Protein AF-A0A5E4SPS4-F1 (afdb_monomer)

Sequence (69 aa):
MPLGNCANVTRSLSDKLDRPLTALESAHVHAHLLMCAGCRAYAAQITTLRAISRRVAGYADVAATSLDN

Radius of gyration: 16.46 Å; Cα contacts (8 Å, |Δi|>4): 21; chains: 1; bounding box: 28×54×16 Å

Foldseek 3Di:
DPQDDLVVLVVVLVVCVVDPDDPVNVVSSVVVVVVDVVSVVVSVVVVVVVVVVVVVVVVVVVVVVPVPD

Secondary structure (DSSP, 8-state):
--S--HHHHHHHHHHHHHS---HHHHHHHHHHHHH-HHHHHHHHHHHHHHHHHHHHHHHHHHHHTSS--

Solvent-accessible surface area (backbone atoms only — not comparable to full-atom values): 4130 Å² total; per-residue (Å²): 133,91,79,70,60,69,68,57,48,54,47,52,52,52,46,44,73,80,40,86,61,54,75,67,58,51,50,56,48,50,57,44,36,74,76,29,68,67,59,41,53,49,55,54,49,56,52,50,52,50,54,49,50,52,54,51,50,68,43,44,63,63,56,66,70,68,80,78,128

pLDDT: mean 72.67, std 12.61, range [47.31, 88.5]

Organism: NCBI:txid2508289

Mean predicted aligned error: 10.48 Å

Structure (mmCIF, N/CA/C/O backbone):
data_AF-A0A5E4SPS4-F1
#
_entry.id   AF-A0A5E4SPS4-F1
#
loop_
_atom_site.group_PDB
_atom_site.id
_atom_site.type_symbol
_atom_site.label_atom_id
_atom_site.label_alt_id
_atom_site.label_comp_id
_atom_site.label_asym_id
_atom_site.label_entity_id
_atom_site.label_seq_id
_atom_site.pdbx_PDB_ins_code
_atom_site.Cartn_x
_atom_site.Cartn_y
_atom_site.Cartn_z
_atom_site.occupancy
_atom_site.B_iso_or_equiv
_atom_site.auth_seq_id
_atom_site.auth_comp_id
_atom_site.auth_asym_id
_atom_site.auth_atom_id
_atom_site.pdbx_PDB_model_num
ATOM 1 N N . MET A 1 1 ? 13.900 15.681 9.319 1.00 47.31 1 MET A N 1
ATOM 2 C CA . MET A 1 1 ? 13.643 14.395 8.632 1.00 47.31 1 MET A CA 1
ATOM 3 C C . MET A 1 1 ? 12.195 14.399 8.169 1.00 47.31 1 MET A C 1
ATOM 5 O O . MET A 1 1 ? 11.318 14.231 9.010 1.00 47.31 1 MET A O 1
ATOM 9 N N . PRO A 1 2 ? 11.909 14.735 6.903 1.00 47.56 2 PRO A N 1
ATOM 10 C CA . PRO A 1 2 ? 10.540 14.988 6.490 1.00 47.56 2 PRO A CA 1
ATOM 11 C C . PRO A 1 2 ? 9.790 13.657 6.304 1.00 47.56 2 PRO A C 1
ATOM 13 O O . PRO A 1 2 ? 10.207 12.809 5.527 1.00 47.56 2 PRO A O 1
ATOM 16 N N . LEU A 1 3 ? 8.680 13.508 7.033 1.00 54.44 3 LEU A N 1
ATOM 17 C CA . LEU A 1 3 ? 7.540 12.627 6.732 1.00 54.44 3 LEU A CA 1
ATOM 18 C C . LEU A 1 3 ? 7.754 11.101 6.802 1.00 54.44 3 LEU A C 1
ATOM 20 O O . LEU A 1 3 ? 7.414 10.362 5.877 1.00 54.44 3 LEU A O 1
ATOM 24 N N . GLY A 1 4 ? 8.182 10.627 7.975 1.00 58.81 4 GLY A N 1
ATOM 25 C CA . GLY A 1 4 ? 7.991 9.236 8.388 1.00 58.81 4 GLY A CA 1
ATOM 26 C C . GLY A 1 4 ? 9.041 8.270 7.842 1.00 58.81 4 GLY A C 1
ATOM 27 O O . GLY A 1 4 ? 9.342 8.221 6.656 1.00 58.81 4 GLY A O 1
ATOM 28 N N . ASN A 1 5 ? 9.603 7.470 8.743 1.00 71.06 5 ASN A N 1
ATOM 29 C CA . ASN A 1 5 ? 10.430 6.321 8.396 1.00 71.06 5 ASN A CA 1
ATOM 30 C C . ASN A 1 5 ? 9.645 5.410 7.429 1.00 71.06 5 ASN A C 1
ATOM 32 O O . ASN A 1 5 ? 8.481 5.111 7.699 1.00 71.06 5 ASN A O 1
ATOM 36 N N . CYS A 1 6 ? 10.280 4.945 6.349 1.00 76.94 6 CYS A N 1
ATOM 37 C CA . CYS A 1 6 ? 9.726 3.960 5.415 1.00 76.94 6 CYS A CA 1
ATOM 38 C C . CYS A 1 6 ? 9.034 2.787 6.135 1.00 76.94 6 CYS A C 1
ATOM 40 O O . CYS A 1 6 ? 7.993 2.332 5.677 1.00 76.94 6 CYS A O 1
ATOM 42 N N . ALA A 1 7 ? 9.552 2.359 7.293 1.00 78.62 7 ALA A N 1
ATOM 43 C CA . ALA A 1 7 ? 8.972 1.325 8.150 1.00 78.62 7 ALA A CA 1
ATOM 44 C C . ALA A 1 7 ? 7.574 1.672 8.688 1.00 78.62 7 ALA A C 1
ATOM 46 O O . ALA A 1 7 ? 6.732 0.793 8.833 1.00 78.62 7 ALA A O 1
ATOM 47 N N . ASN A 1 8 ? 7.304 2.944 8.987 1.00 80.88 8 ASN A N 1
ATOM 48 C CA . ASN A 1 8 ? 5.983 3.368 9.447 1.00 80.88 8 ASN A CA 1
ATOM 49 C C . ASN A 1 8 ? 4.973 3.318 8.291 1.00 80.88 8 ASN A C 1
ATOM 51 O O . ASN A 1 8 ? 3.839 2.892 8.471 1.00 80.88 8 ASN A O 1
ATOM 55 N N . VAL A 1 9 ? 5.414 3.684 7.084 1.00 80.94 9 VAL A N 1
ATOM 56 C CA . VAL A 1 9 ? 4.580 3.670 5.875 1.00 80.94 9 VAL A CA 1
ATOM 57 C C . VAL A 1 9 ? 4.306 2.250 5.403 1.00 80.94 9 VAL A C 1
ATOM 59 O O . VAL A 1 9 ? 3.163 1.940 5.081 1.00 80.94 9 VAL A O 1
ATOM 62 N N . THR A 1 10 ? 5.310 1.369 5.397 1.00 79.88 10 THR A N 1
ATOM 63 C CA . THR A 1 10 ? 5.103 -0.054 5.097 1.00 79.88 10 THR A CA 1
ATOM 64 C C . THR A 1 10 ? 4.196 -0.711 6.130 1.00 79.88 10 THR A C 1
ATOM 66 O O . THR A 1 10 ? 3.347 -1.509 5.746 1.00 79.88 10 THR A O 1
ATOM 69 N N . ARG A 1 11 ? 4.289 -0.325 7.410 1.00 81.69 11 ARG A N 1
ATOM 70 C CA . ARG A 1 11 ? 3.373 -0.808 8.450 1.00 81.69 11 ARG A CA 1
ATOM 71 C C . ARG A 1 11 ? 1.937 -0.339 8.233 1.00 81.69 11 ARG A C 1
ATOM 73 O O . ARG A 1 11 ? 1.049 -1.180 8.210 1.00 81.69 11 ARG A O 1
ATOM 80 N N . SER A 1 12 ? 1.712 0.948 7.961 1.00 80.06 12 SER A N 1
ATOM 81 C CA . SER A 1 12 ? 0.378 1.438 7.588 1.00 80.06 12 SER A CA 1
ATOM 82 C C . SER A 1 12 ? -0.146 0.753 6.327 1.00 80.06 12 SER A C 1
ATOM 84 O O . SER A 1 12 ? -1.338 0.497 6.226 1.00 80.06 12 SER A O 1
ATOM 86 N N . LEU A 1 13 ? 0.726 0.431 5.365 1.00 75.69 13 LEU A N 1
ATO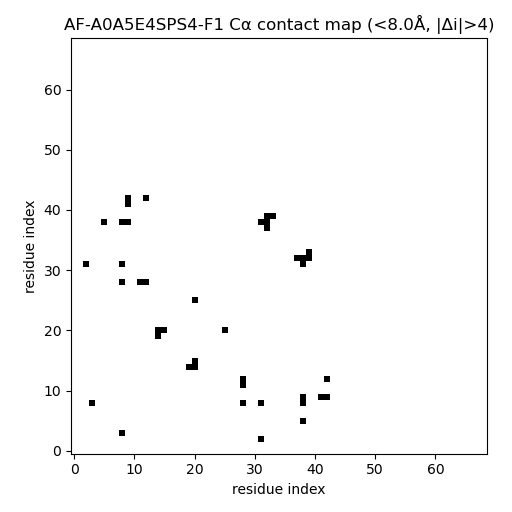M 87 C CA . LEU A 1 13 ? 0.351 -0.296 4.154 1.00 75.69 13 LEU A CA 1
ATOM 88 C C . LEU A 1 13 ? -0.123 -1.725 4.462 1.00 75.69 13 LEU A C 1
ATOM 90 O O . LEU A 1 13 ? -1.109 -2.164 3.875 1.00 75.69 13 LEU A O 1
ATOM 94 N N . SER A 1 14 ? 0.541 -2.420 5.389 1.00 75.69 14 SER A N 1
ATOM 95 C CA . SER A 1 14 ? 0.087 -3.706 5.934 1.00 75.69 14 SER A CA 1
ATOM 96 C C . SER A 1 14 ? -1.242 -3.566 6.671 1.00 75.69 14 SER A C 1
ATOM 98 O O . SER A 1 14 ? -2.162 -4.333 6.406 1.00 75.69 14 SER A O 1
ATOM 100 N N . ASP A 1 15 ? -1.402 -2.522 7.486 1.00 79.81 15 ASP A N 1
ATOM 101 C CA . ASP A 1 15 ? -2.667 -2.254 8.175 1.00 79.81 15 ASP A CA 1
ATOM 102 C C . ASP A 1 15 ? -3.815 -2.001 7.176 1.00 79.81 15 ASP A C 1
ATOM 104 O O . ASP A 1 15 ? -4.923 -2.466 7.425 1.00 79.81 15 ASP A O 1
ATOM 108 N N . LYS A 1 16 ? -3.564 -1.380 6.001 1.00 71.94 16 LYS A N 1
ATOM 109 C CA . LYS A 1 16 ? -4.577 -1.223 4.918 1.00 71.94 16 LYS A CA 1
ATOM 110 C C . LYS A 1 16 ? -5.087 -2.549 4.392 1.00 71.94 16 LYS A C 1
ATOM 112 O O . LYS A 1 16 ? -6.180 -2.609 3.831 1.00 71.94 16 LYS A O 1
ATOM 117 N N . LEU A 1 17 ? -4.233 -3.565 4.435 1.00 68.31 17 LEU A N 1
ATOM 118 C CA . LEU A 1 17 ? -4.518 -4.871 3.866 1.00 68.31 17 LEU A CA 1
ATOM 119 C C . LEU A 1 17 ? -5.389 -5.699 4.816 1.00 68.31 17 LEU A C 1
ATOM 121 O O . LEU A 1 17 ? -6.183 -6.499 4.323 1.00 68.31 17 LEU A O 1
ATOM 125 N N . ASP A 1 18 ? -5.291 -5.480 6.128 1.00 70.44 18 ASP A N 1
ATOM 126 C CA . ASP A 1 18 ? -6.121 -6.158 7.135 1.00 70.44 18 ASP A CA 1
ATOM 127 C C . ASP A 1 18 ? -7.351 -5.344 7.560 1.00 70.44 18 ASP A C 1
ATOM 129 O O . ASP A 1 18 ? -8.392 -5.917 7.884 1.00 70.44 18 ASP A O 1
ATOM 133 N N . ARG A 1 19 ? -7.284 -4.010 7.501 1.00 66.31 19 ARG A N 1
ATOM 134 C CA . ARG A 1 19 ? -8.385 -3.107 7.850 1.00 66.31 19 ARG A CA 1
ATOM 135 C C . ARG A 1 19 ? -8.488 -1.974 6.823 1.00 66.31 19 ARG A C 1
ATOM 137 O O . ARG A 1 19 ? -7.466 -1.414 6.434 1.00 66.31 19 ARG A O 1
ATOM 144 N N . PRO A 1 20 ? -9.692 -1.570 6.376 1.00 59.88 20 PRO A N 1
ATOM 145 C CA . PRO A 1 20 ? -9.812 -0.404 5.509 1.00 59.88 20 PRO A CA 1
ATOM 146 C C . PRO A 1 20 ? -9.293 0.836 6.250 1.00 59.88 20 PRO A C 1
ATOM 148 O O . PRO A 1 20 ? -9.867 1.249 7.258 1.00 59.88 20 PRO A O 1
ATOM 151 N N . LEU A 1 21 ? -8.190 1.411 5.763 1.00 60.84 21 LEU A N 1
ATOM 152 C CA . LEU A 1 21 ? -7.669 2.675 6.289 1.00 60.84 21 LEU A CA 1
ATOM 153 C C .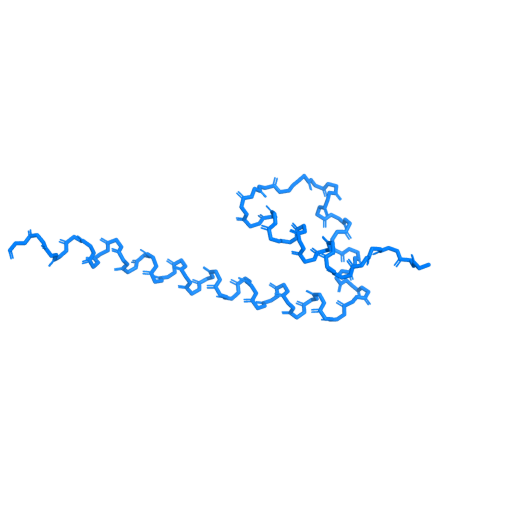 LEU A 1 21 ? -8.662 3.800 6.029 1.00 60.84 21 LEU A C 1
ATOM 155 O O . LEU A 1 21 ? -9.320 3.843 4.985 1.00 60.84 21 LEU A O 1
ATOM 159 N N . THR A 1 22 ? -8.686 4.769 6.936 1.00 64.69 22 THR A N 1
ATOM 160 C CA . THR A 1 22 ? -9.450 5.996 6.728 1.00 64.69 22 THR A CA 1
ATOM 161 C C . THR A 1 22 ? -8.892 6.789 5.535 1.00 64.69 22 THR A C 1
ATOM 163 O O . THR A 1 22 ? -7.720 6.664 5.154 1.00 64.69 22 THR A O 1
ATOM 166 N N . ALA A 1 23 ? -9.731 7.615 4.898 1.00 69.88 23 ALA A N 1
ATOM 167 C CA . ALA A 1 23 ? -9.342 8.393 3.714 1.00 69.88 23 ALA A CA 1
ATOM 168 C C . ALA A 1 23 ? -8.113 9.293 3.968 1.00 69.88 23 ALA A C 1
ATOM 170 O O . ALA A 1 23 ? -7.283 9.484 3.077 1.00 69.88 23 ALA A O 1
ATOM 171 N N . LEU A 1 24 ? -7.960 9.777 5.204 1.00 68.75 24 LEU A N 1
ATOM 172 C CA . LEU A 1 24 ? -6.857 10.634 5.630 1.00 68.75 24 LEU A CA 1
ATOM 173 C C . LEU A 1 24 ? -5.513 9.884 5.664 1.00 68.75 24 LEU A C 1
ATOM 175 O O . LEU A 1 24 ? -4.511 10.369 5.140 1.00 68.75 24 LEU A O 1
ATOM 179 N N . GLU A 1 25 ? -5.492 8.666 6.208 1.00 72.06 25 GLU A N 1
ATOM 180 C CA . GLU A 1 25 ? -4.279 7.840 6.258 1.00 72.06 25 GLU A CA 1
ATOM 181 C C . GLU A 1 25 ? -3.868 7.367 4.857 1.00 72.06 25 GLU A C 1
ATOM 183 O O . GLU A 1 25 ? -2.682 7.306 4.529 1.00 72.06 25 GLU A O 1
ATOM 188 N N . SER A 1 26 ? -4.848 7.105 3.982 1.00 72.38 26 SER A N 1
ATOM 189 C CA . SER A 1 26 ? -4.585 6.805 2.571 1.00 72.38 26 SER A CA 1
ATOM 190 C C . SER A 1 26 ? -3.854 7.936 1.852 1.00 72.38 26 SER A C 1
ATOM 192 O O . SER A 1 26 ? -2.935 7.647 1.086 1.00 72.38 26 SER A O 1
ATOM 194 N N . ALA A 1 27 ? -4.241 9.192 2.091 1.00 74.00 27 ALA A N 1
ATOM 195 C CA . ALA A 1 27 ? -3.608 10.355 1.474 1.00 74.00 27 ALA A CA 1
ATOM 196 C C . ALA A 1 27 ? -2.156 10.533 1.949 1.00 74.00 27 ALA A C 1
ATOM 198 O O . ALA A 1 27 ? -1.265 10.765 1.131 1.00 74.00 27 ALA A O 1
ATOM 199 N N . HIS A 1 28 ? -1.898 10.339 3.246 1.00 77.88 28 HIS A N 1
ATOM 200 C CA . HIS A 1 28 ? -0.550 10.438 3.811 1.00 77.88 28 HIS A CA 1
ATOM 201 C C . HIS A 1 28 ? 0.398 9.366 3.247 1.00 77.88 28 HIS A C 1
ATOM 203 O O . HIS A 1 28 ? 1.516 9.674 2.830 1.00 77.88 28 HIS A O 1
ATOM 209 N N . VAL A 1 29 ? -0.074 8.119 3.144 1.00 77.38 29 VAL A N 1
ATOM 210 C CA .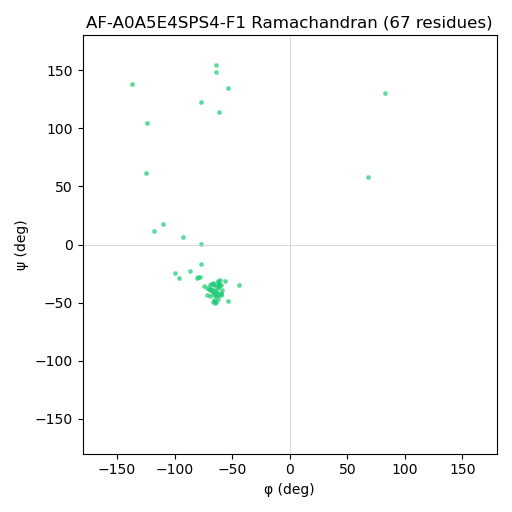 VAL A 1 29 ? 0.687 7.025 2.521 1.00 77.38 29 VAL A CA 1
ATOM 211 C C . VAL A 1 29 ? 0.951 7.312 1.038 1.00 77.38 29 VAL A C 1
ATOM 213 O O . VAL A 1 29 ? 2.070 7.105 0.570 1.00 77.38 29 VAL A O 1
ATOM 216 N N . HIS A 1 30 ? -0.032 7.843 0.299 1.00 78.62 30 HIS A N 1
ATOM 217 C CA . HIS A 1 30 ? 0.142 8.210 -1.113 1.00 78.62 30 HIS A CA 1
ATOM 218 C C . HIS A 1 30 ? 1.199 9.301 -1.313 1.00 78.62 30 HIS A C 1
ATOM 220 O O . HIS A 1 30 ? 2.043 9.175 -2.199 1.00 78.62 30 HIS A O 1
ATOM 226 N N . ALA A 1 31 ? 1.197 10.336 -0.469 1.00 80.69 31 ALA A N 1
ATOM 227 C CA . ALA A 1 31 ? 2.196 11.400 -0.521 1.00 80.69 31 ALA A CA 1
ATOM 228 C C . ALA A 1 31 ? 3.621 10.852 -0.324 1.00 80.69 31 ALA A C 1
ATOM 230 O O . ALA A 1 31 ? 4.537 11.214 -1.063 1.00 80.69 31 ALA A O 1
ATOM 231 N N . HIS A 1 32 ? 3.807 9.915 0.612 1.00 83.19 32 HIS A N 1
ATOM 232 C CA . HIS A 1 32 ? 5.106 9.279 0.823 1.00 83.19 32 HIS A CA 1
ATOM 233 C C . HIS A 1 32 ? 5.502 8.343 -0.333 1.00 83.19 32 HIS A C 1
ATOM 235 O O . HIS A 1 32 ? 6.660 8.325 -0.737 1.00 83.19 32 HIS A O 1
ATOM 241 N N . LEU A 1 33 ? 4.562 7.595 -0.919 1.00 80.31 33 LEU A N 1
ATOM 242 C CA . LEU A 1 33 ? 4.809 6.733 -2.089 1.00 80.31 33 LEU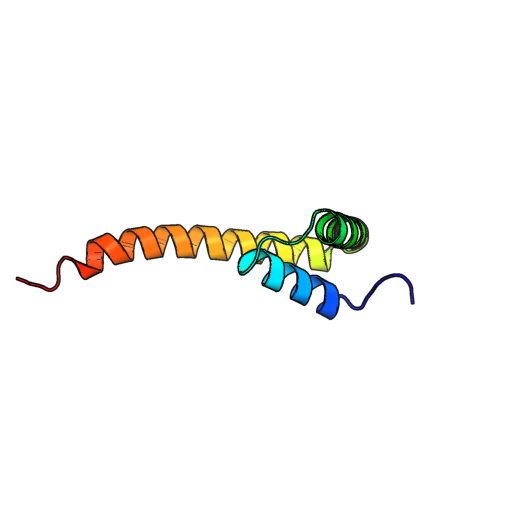 A CA 1
ATOM 243 C C . LEU A 1 33 ? 5.261 7.520 -3.333 1.00 80.31 33 LEU A C 1
ATOM 245 O O . LEU A 1 33 ? 6.042 7.010 -4.142 1.00 80.31 33 LEU A O 1
ATOM 249 N N . LEU A 1 34 ? 4.788 8.761 -3.486 1.00 79.19 34 LEU A N 1
ATOM 250 C CA . LEU A 1 34 ? 5.231 9.670 -4.548 1.00 79.19 34 LEU A CA 1
ATOM 251 C C . LEU A 1 34 ? 6.677 10.141 -4.330 1.00 79.19 34 LEU A C 1
ATOM 253 O O . LEU A 1 34 ? 7.427 10.272 -5.293 1.00 79.19 34 LEU A O 1
ATOM 257 N N . MET A 1 35 ? 7.082 10.329 -3.072 1.00 82.06 35 MET A N 1
ATOM 258 C CA . MET A 1 35 ? 8.425 10.777 -2.679 1.00 82.06 35 MET A CA 1
ATOM 259 C C . MET A 1 35 ? 9.436 9.624 -2.534 1.00 82.06 35 MET A C 1
ATOM 261 O O . MET A 1 35 ? 10.640 9.841 -2.644 1.00 82.06 35 MET A O 1
ATOM 265 N N . CYS A 1 36 ? 8.968 8.391 -2.309 1.00 86.38 36 CYS A N 1
ATOM 266 C CA . CYS A 1 36 ? 9.802 7.223 -2.035 1.00 86.38 36 CYS A CA 1
ATOM 267 C C . CYS A 1 36 ? 9.526 6.078 -3.021 1.00 86.38 36 CYS A C 1
ATOM 269 O O . CYS A 1 36 ? 8.551 5.329 -2.906 1.00 86.38 36 CYS A O 1
ATOM 271 N N . ALA A 1 37 ? 10.452 5.888 -3.966 1.00 82.50 37 ALA A N 1
ATOM 272 C CA . ALA A 1 37 ? 10.389 4.797 -4.938 1.00 82.50 37 ALA A CA 1
ATOM 273 C C . ALA A 1 37 ? 10.441 3.400 -4.288 1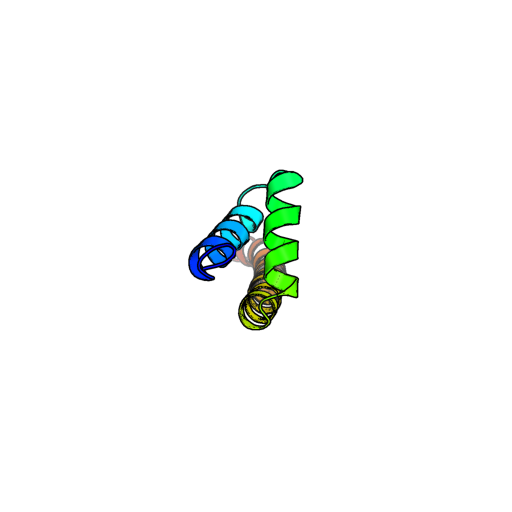.00 82.50 37 ALA A C 1
ATOM 275 O O . ALA A 1 37 ? 9.804 2.475 -4.791 1.00 82.50 37 ALA A O 1
ATOM 276 N N . GLY A 1 38 ? 11.139 3.251 -3.155 1.00 84.31 38 GLY A N 1
ATOM 277 C CA . GLY A 1 38 ? 11.226 1.984 -2.421 1.00 84.31 38 GLY A CA 1
ATOM 278 C C . GLY A 1 38 ? 9.876 1.546 -1.851 1.00 84.31 38 GLY A C 1
ATOM 279 O O . GLY A 1 38 ? 9.431 0.425 -2.094 1.00 84.31 38 GLY A O 1
ATOM 280 N N . CYS A 1 39 ? 9.169 2.459 -1.180 1.00 83.88 39 CYS A N 1
ATOM 281 C CA . CYS A 1 39 ? 7.818 2.199 -0.677 1.00 83.88 39 CYS A CA 1
ATOM 282 C C . CYS A 1 39 ? 6.842 1.882 -1.823 1.00 83.88 39 CYS A C 1
ATOM 284 O O . CYS A 1 39 ? 5.974 1.022 -1.671 1.00 83.88 39 CYS A O 1
ATOM 286 N N . ARG A 1 40 ? 7.006 2.521 -2.992 1.00 84.06 40 ARG A N 1
ATOM 287 C CA . ARG A 1 40 ? 6.183 2.251 -4.184 1.00 84.06 40 ARG A CA 1
ATOM 288 C C . ARG A 1 40 ? 6.401 0.845 -4.736 1.00 84.06 40 ARG A C 1
ATOM 290 O O . ARG A 1 40 ? 5.427 0.159 -5.041 1.00 84.06 40 ARG A O 1
ATOM 297 N N . ALA A 1 41 ? 7.653 0.399 -4.821 1.00 87.31 41 ALA A N 1
ATOM 298 C CA . ALA A 1 41 ? 7.976 -0.964 -5.232 1.00 87.31 41 ALA A CA 1
ATOM 299 C C . ALA A 1 41 ? 7.415 -1.998 -4.243 1.00 87.31 41 ALA A C 1
ATOM 301 O O . ALA A 1 41 ? 6.796 -2.975 -4.660 1.00 87.31 41 ALA A O 1
ATOM 302 N N . TYR A 1 42 ? 7.550 -1.747 -2.938 1.00 85.56 42 TYR A N 1
ATOM 303 C CA . TYR A 1 42 ? 6.981 -2.608 -1.900 1.00 85.56 42 TYR A CA 1
ATOM 304 C C . TYR A 1 42 ? 5.452 -2.724 -2.010 1.00 85.56 42 TYR A C 1
ATOM 306 O O . TYR A 1 42 ? 4.906 -3.826 -1.949 1.00 85.56 42 TYR A O 1
ATOM 314 N N . ALA A 1 43 ? 4.755 -1.609 -2.257 1.00 83.19 43 ALA A N 1
ATOM 315 C CA . ALA A 1 43 ? 3.305 -1.610 -2.430 1.00 83.19 43 ALA A CA 1
ATOM 316 C C . ALA A 1 43 ? 2.843 -2.443 -3.638 1.00 83.19 43 ALA A C 1
ATOM 318 O O . ALA A 1 43 ? 1.835 -3.152 -3.563 1.00 83.19 43 ALA A O 1
ATOM 319 N N . ALA A 1 44 ? 3.602 -2.421 -4.734 1.00 86.06 44 ALA A N 1
ATOM 320 C CA . ALA A 1 44 ? 3.344 -3.281 -5.885 1.00 86.06 44 ALA A CA 1
ATOM 321 C C . ALA A 1 44 ? 3.612 -4.767 -5.572 1.00 86.06 44 ALA A C 1
ATOM 323 O O . ALA A 1 44 ? 2.845 -5.640 -5.982 1.00 86.06 44 ALA A O 1
ATOM 324 N N . GLN A 1 45 ? 4.662 -5.074 -4.802 1.00 88.50 45 GLN A N 1
ATOM 325 C CA . GLN A 1 45 ? 4.985 -6.454 -4.423 1.00 88.50 45 GLN A CA 1
ATOM 326 C C . GLN A 1 45 ? 3.903 -7.066 -3.531 1.00 88.50 45 GLN A C 1
ATOM 328 O O . GLN A 1 45 ? 3.386 -8.136 -3.845 1.00 88.50 45 GLN A O 1
ATOM 333 N N . ILE A 1 46 ? 3.500 -6.380 -2.457 1.00 86.00 46 ILE A N 1
A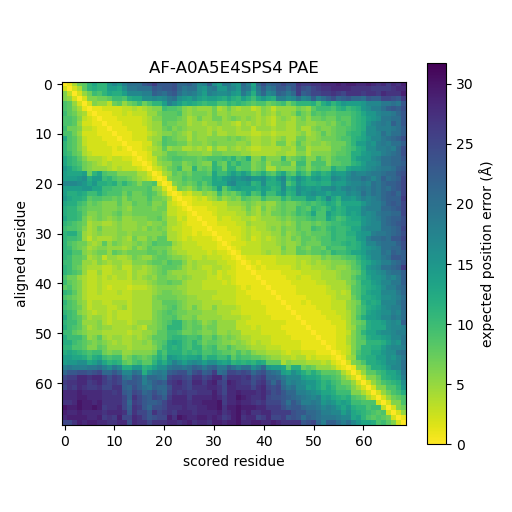TOM 334 C CA . ILE A 1 46 ? 2.522 -6.925 -1.505 1.00 86.00 46 ILE A CA 1
ATOM 335 C C . ILE A 1 46 ? 1.129 -7.101 -2.133 1.00 86.00 46 ILE A C 1
ATOM 337 O O . ILE A 1 46 ? 0.426 -8.068 -1.836 1.00 86.00 46 ILE A O 1
ATOM 341 N N . THR A 1 47 ? 0.739 -6.219 -3.060 1.00 84.50 47 THR A N 1
ATOM 342 C CA . THR A 1 47 ? -0.522 -6.356 -3.809 1.00 84.50 47 THR A CA 1
ATOM 343 C C . THR A 1 47 ? -0.480 -7.531 -4.781 1.00 84.50 47 THR A C 1
ATOM 345 O O . THR A 1 47 ? -1.464 -8.270 -4.871 1.00 84.50 47 THR A O 1
ATOM 348 N N . THR A 1 48 ? 0.661 -7.755 -5.440 1.00 87.88 48 THR A N 1
ATOM 349 C CA . THR A 1 48 ? 0.890 -8.919 -6.309 1.00 87.88 48 THR A CA 1
ATOM 350 C C . THR A 1 48 ? 0.845 -10.217 -5.512 1.00 87.88 48 THR A C 1
ATOM 352 O O . THR A 1 48 ? 0.085 -11.117 -5.871 1.00 87.88 48 THR A O 1
ATOM 355 N N . LEU A 1 49 ? 1.568 -10.293 -4.386 1.00 86.31 49 LEU A N 1
ATOM 356 C CA . LEU A 1 49 ? 1.507 -11.441 -3.479 1.00 86.31 49 LEU A CA 1
ATOM 357 C C . LEU A 1 49 ? 0.064 -11.725 -3.063 1.00 86.31 49 LEU A C 1
ATOM 359 O O . LEU A 1 49 ? -0.396 -12.850 -3.206 1.00 86.31 49 LEU A O 1
ATOM 363 N N . ARG A 1 50 ? -0.694 -10.709 -2.639 1.00 80.81 50 ARG A N 1
ATOM 364 C CA . ARG A 1 50 ? -2.083 -10.906 -2.203 1.00 80.81 50 ARG A CA 1
ATOM 365 C C . ARG A 1 50 ? -3.010 -11.326 -3.344 1.00 80.81 50 ARG A C 1
ATOM 367 O O . ARG A 1 50 ? -3.952 -12.076 -3.110 1.00 80.81 50 ARG A O 1
ATOM 374 N N . ALA A 1 51 ? -2.777 -10.858 -4.569 1.00 83.12 51 ALA A N 1
ATOM 375 C CA . ALA A 1 51 ? -3.532 -11.314 -5.734 1.00 83.12 51 ALA A CA 1
ATOM 376 C C . ALA A 1 51 ? -3.285 -12.803 -6.011 1.00 83.12 51 ALA A C 1
ATOM 378 O O . ALA A 1 51 ? -4.238 -13.532 -6.283 1.00 83.12 51 ALA A O 1
ATOM 379 N N . ILE A 1 52 ? -2.037 -13.258 -5.879 1.00 87.06 52 ILE A N 1
ATOM 380 C CA . ILE A 1 52 ? -1.676 -14.675 -5.985 1.00 87.06 52 ILE A CA 1
ATOM 381 C C . ILE A 1 52 ? -2.291 -15.463 -4.823 1.00 87.06 52 ILE A C 1
ATOM 383 O O . ILE A 1 52 ? -2.979 -16.444 -5.074 1.00 87.06 52 ILE A O 1
ATOM 387 N N . SER A 1 53 ? -2.144 -15.010 -3.574 1.00 84.31 53 SER A N 1
ATOM 388 C CA . SER A 1 53 ? -2.725 -15.674 -2.401 1.00 84.31 53 SER A CA 1
ATOM 389 C C . SER A 1 53 ? -4.242 -15.791 -2.489 1.00 84.31 53 SER A C 1
ATO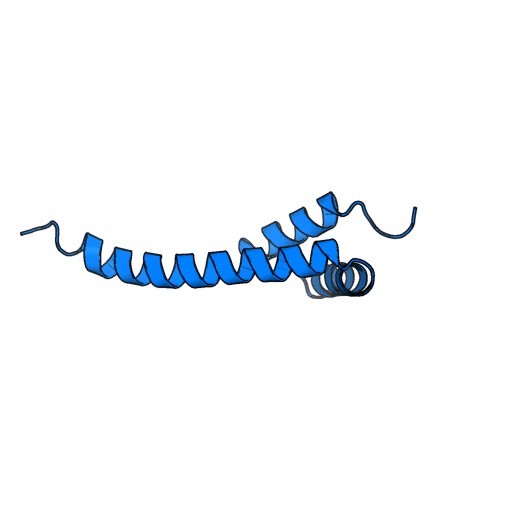M 391 O O . SER A 1 53 ? -4.770 -16.829 -2.129 1.00 84.31 53 SER A O 1
ATOM 393 N N . ARG A 1 54 ? -4.957 -14.779 -3.002 1.00 79.94 54 ARG A N 1
ATOM 394 C CA . ARG A 1 54 ? -6.409 -14.877 -3.239 1.00 79.94 54 ARG A CA 1
ATOM 395 C C . ARG A 1 54 ? -6.753 -15.886 -4.328 1.00 79.94 54 ARG A C 1
ATOM 397 O O . ARG A 1 54 ? -7.723 -16.612 -4.173 1.00 79.94 54 ARG A O 1
ATOM 404 N N . ARG A 1 55 ? -5.968 -15.943 -5.411 1.00 80.38 55 ARG A N 1
ATOM 405 C CA . ARG A 1 55 ? -6.146 -16.962 -6.455 1.00 80.38 55 ARG A CA 1
ATOM 406 C C . ARG A 1 55 ? -5.930 -18.358 -5.883 1.00 80.38 55 ARG A C 1
ATOM 408 O O . ARG A 1 55 ? -6.769 -19.209 -6.104 1.00 80.38 55 ARG A O 1
ATOM 415 N N . VAL A 1 56 ? -4.860 -18.569 -5.116 1.00 80.69 56 VAL A N 1
ATOM 416 C CA . VAL A 1 56 ? -4.543 -19.854 -4.471 1.00 80.69 56 VAL A CA 1
ATOM 417 C C . VAL A 1 56 ? -5.545 -20.205 -3.372 1.00 80.69 56 VAL A C 1
ATOM 419 O O . VAL A 1 56 ? -5.932 -21.356 -3.270 1.00 80.69 56 VAL A O 1
ATOM 422 N N . ALA A 1 57 ? -6.022 -19.244 -2.582 1.00 76.19 57 ALA A N 1
ATOM 423 C CA . ALA A 1 57 ? -7.070 -19.478 -1.589 1.00 76.19 57 ALA A CA 1
ATOM 424 C C . ALA A 1 57 ? -8.410 -19.852 -2.247 1.00 76.19 57 ALA A C 1
ATOM 426 O O . ALA A 1 57 ? -9.107 -20.704 -1.718 1.00 76.19 57 ALA A O 1
ATOM 427 N N . GLY A 1 58 ? -8.713 -19.284 -3.421 1.00 63.19 58 GLY A N 1
ATOM 428 C CA . GLY A 1 58 ? -9.812 -19.715 -4.298 1.00 63.19 58 GLY A CA 1
ATOM 429 C C . GLY A 1 58 ? -9.528 -20.990 -5.115 1.00 63.19 5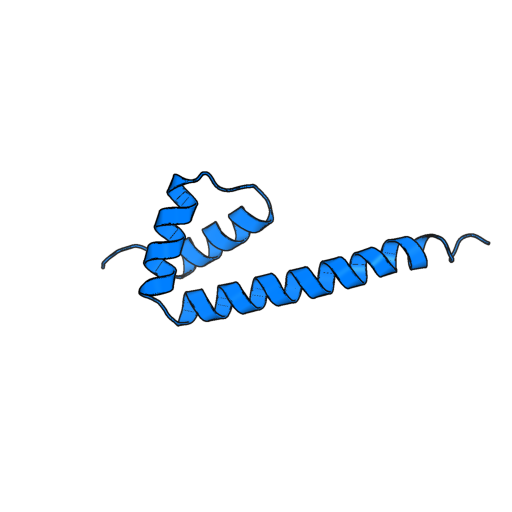8 GLY A C 1
ATOM 430 O O . GLY A 1 58 ? -10.348 -21.392 -5.932 1.00 63.19 58 GLY A O 1
ATOM 431 N N . TYR A 1 59 ? -8.345 -21.595 -4.958 1.00 54.78 59 TYR A N 1
ATOM 432 C CA . TYR A 1 59 ? -8.096 -23.002 -5.288 1.00 54.78 59 TYR A CA 1
ATOM 433 C C . TYR A 1 59 ? -8.144 -23.878 -4.027 1.00 54.78 59 TYR A C 1
ATOM 435 O O . TYR A 1 59 ? -8.376 -25.076 -4.134 1.00 54.78 59 TYR A O 1
ATOM 443 N N . ALA A 1 60 ? -7.899 -23.312 -2.840 1.00 53.62 60 ALA A N 1
ATOM 444 C CA . ALA A 1 60 ? -7.878 -24.029 -1.571 1.00 53.62 60 ALA A CA 1
ATOM 445 C C . ALA A 1 60 ? -9.288 -24.329 -1.048 1.00 53.62 60 ALA A C 1
ATOM 447 O O . ALA A 1 60 ? -9.457 -25.336 -0.377 1.00 53.62 60 ALA A O 1
ATOM 448 N N . ASP A 1 61 ? -10.295 -23.522 -1.381 1.00 50.50 61 ASP A N 1
ATOM 449 C CA . ASP A 1 61 ? -11.707 -23.865 -1.179 1.00 50.50 61 ASP A CA 1
ATOM 450 C C . ASP A 1 61 ? -12.133 -25.051 -2.061 1.00 50.50 61 ASP A C 1
ATOM 452 O O . ASP A 1 61 ? -12.806 -25.952 -1.577 1.00 50.50 61 ASP A O 1
ATOM 456 N N . VAL A 1 62 ? -11.661 -25.128 -3.310 1.00 52.72 62 VAL A N 1
ATOM 457 C CA . VAL A 1 62 ? -11.930 -26.273 -4.203 1.00 52.72 62 VAL A CA 1
ATOM 458 C C . VAL A 1 62 ? -11.109 -27.516 -3.817 1.00 52.72 62 VAL A C 1
ATOM 460 O O . VAL A 1 62 ? -11.601 -28.637 -3.916 1.00 52.72 62 VAL A O 1
ATOM 463 N N . ALA A 1 63 ? -9.869 -27.347 -3.346 1.00 51.34 63 ALA A N 1
ATOM 464 C CA . ALA A 1 63 ? -9.005 -28.457 -2.935 1.00 51.34 63 ALA A CA 1
ATOM 465 C C . ALA A 1 63 ? -9.331 -28.999 -1.530 1.00 51.34 63 ALA A C 1
ATOM 467 O O . ALA A 1 63 ? -9.113 -30.182 -1.277 1.00 51.34 63 ALA A O 1
ATOM 468 N N . ALA A 1 64 ? -9.868 -28.174 -0.622 1.00 49.31 64 ALA A N 1
ATOM 469 C CA . ALA A 1 64 ? -10.286 -28.615 0.711 1.00 49.31 64 ALA A CA 1
ATOM 470 C C . ALA A 1 64 ? -11.623 -29.379 0.716 1.00 49.31 64 ALA A C 1
ATOM 472 O O . ALA A 1 64 ? -11.887 -30.076 1.686 1.00 49.31 64 ALA A O 1
ATOM 473 N N . THR A 1 65 ? -12.428 -29.293 -0.352 1.00 50.69 65 THR A N 1
ATOM 474 C CA . THR A 1 65 ? -13.676 -30.072 -0.535 1.00 50.69 65 THR A CA 1
ATOM 475 C C . THR A 1 65 ? -13.460 -31.388 -1.302 1.00 50.69 65 THR A C 1
ATOM 477 O O . THR A 1 65 ? -14.415 -32.060 -1.672 1.00 50.69 65 THR A O 1
ATOM 480 N N . SER A 1 66 ? -12.210 -31.767 -1.601 1.00 50.25 66 SER A N 1
ATOM 481 C CA . SER A 1 66 ? -11.913 -33.003 -2.345 1.00 50.25 66 SER A CA 1
ATOM 482 C C . SER A 1 66 ? -11.085 -34.025 -1.553 1.00 50.25 66 SER A C 1
ATOM 484 O O . SER A 1 66 ? -10.608 -34.993 -2.145 1.00 50.25 66 SER A O 1
ATOM 486 N N . LEU A 1 67 ? -10.913 -33.833 -0.239 1.00 58.28 67 LEU A N 1
ATOM 487 C CA . LEU A 1 67 ? -10.282 -34.813 0.666 1.00 58.28 67 LEU A CA 1
ATOM 488 C C . LEU A 1 67 ? -11.281 -35.457 1.646 1.00 58.28 67 LEU A C 1
ATOM 490 O O . LEU A 1 67 ? -10.883 -36.074 2.632 1.00 58.28 67 LEU A O 1
ATOM 494 N N . ASP A 1 68 ? -12.568 -35.349 1.340 1.00 49.78 68 ASP A N 1
ATOM 495 C CA . ASP A 1 68 ? -13.692 -35.967 2.032 1.00 49.78 68 ASP A CA 1
ATOM 496 C C . ASP A 1 68 ? -14.553 -36.798 1.058 1.00 49.78 68 ASP A C 1
ATOM 498 O O . ASP 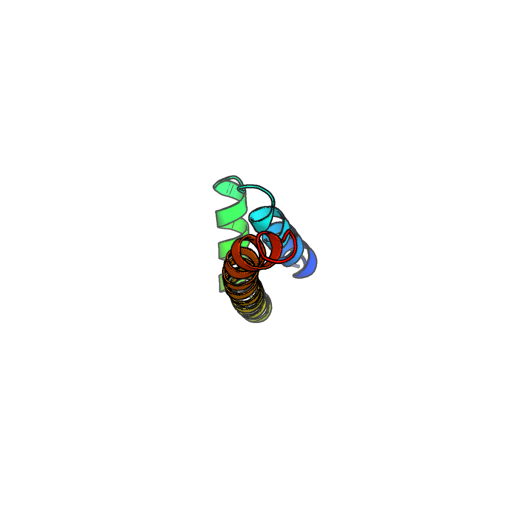A 1 68 ? -15.733 -36.528 0.858 1.00 49.78 68 ASP A O 1
ATOM 502 N N . ASN A 1 69 ? -13.952 -37.827 0.443 1.00 52.50 69 ASN A N 1
ATOM 503 C CA . ASN A 1 69 ? -14.646 -39.051 -0.000 1.00 52.50 69 ASN A CA 1
ATOM 504 C C . ASN A 1 69 ? -13.674 -40.233 -0.107 1.00 52.50 69 ASN A C 1
ATOM 506 O O . ASN A 1 69 ? -12.782 -40.180 -0.985 1.00 52.50 69 ASN A O 1
#

InterPro domains:
  IPR027383 Putative zinc-finger [PF13490] (6-40)